Protein AF-A0A6G0XH33-F1 (afdb_monomer)

Nearest PDB structures (foldseek):
  1s31-assembly1_A  TM=8.462E-01  e=1.751E-07  Homo sapiens
  3c5n-assembly1_A  TM=7.779E-01  e=2.937E-07  Homo sapiens
  2fim-assembly1_B  TM=7.773E-01  e=3.295E-07  Homo sapiens
  1i7e-assembly1_A  TM=7.847E-01  e=8.732E-06  Mus musculus
  2fim-assembly1_A  TM=7.058E-01  e=1.644E-05  Homo sapiens

Solvent-accessible surface area (backbone atoms only — not comparable to full-atom values): 8431 Å² total; per-residue (Å²): 93,77,50,71,45,58,50,98,85,71,47,68,57,31,40,39,39,42,51,91,56,60,92,93,52,73,84,46,41,39,38,40,33,56,54,83,73,67,99,78,73,77,97,77,78,76,98,65,89,54,95,70,39,45,60,31,37,49,63,79,59,45,80,36,79,93,74,74,40,73,43,76,90,55,86,77,54,44,70,46,93,57,95,53,49,49,40,32,21,35,86,87,76,44,74,28,31,39,36,24,36,34,86,52,87,100,41,65,37,75,49,73,33,79,91,58,49,73,67,53,52,49,53,53,52,51,52,38,56,52,66,57,68,73,57,83,132

Organism: NCBI:txid100861

Structure (mmCIF, N/CA/C/O backbone):
data_AF-A0A6G0XH33-F1
#
_entry.id   AF-A0A6G0XH33-F1
#
loop_
_atom_site.group_PDB
_atom_site.id
_atom_site.type_symbol
_atom_site.label_atom_id
_atom_site.label_alt_id
_atom_site.label_comp_id
_atom_site.label_asym_id
_atom_site.label_entity_id
_atom_site.label_seq_id
_atom_site.pdbx_PDB_ins_code
_atom_site.Cartn_x
_atom_site.Cartn_y
_atom_site.Cartn_z
_atom_site.occupancy
_atom_site.B_iso_or_equiv
_atom_site.auth_seq_id
_atom_site.auth_comp_id
_atom_site.auth_asym_id
_atom_site.auth_atom_id
_atom_site.pdbx_PDB_model_num
ATOM 1 N N . MET A 1 1 ? 6.976 -7.461 11.277 1.00 88.50 1 MET A N 1
ATOM 2 C CA . MET A 1 1 ? 7.142 -6.051 11.704 1.00 88.50 1 MET A CA 1
ATOM 3 C C . MET A 1 1 ? 5.766 -5.418 11.680 1.00 88.50 1 MET A C 1
ATOM 5 O O . MET A 1 1 ? 5.017 -5.737 10.766 1.00 88.50 1 MET A O 1
ATOM 9 N N . GLU A 1 2 ? 5.418 -4.598 12.664 1.00 93.94 2 GLU A N 1
ATOM 10 C CA . GLU A 1 2 ? 4.087 -3.993 12.786 1.00 93.94 2 GLU A CA 1
ATOM 11 C C . GLU A 1 2 ? 4.220 -2.483 13.005 1.00 93.94 2 GLU A C 1
ATOM 13 O O . GLU A 1 2 ? 5.159 -2.042 13.668 1.00 93.94 2 GLU A O 1
ATOM 18 N N . PHE A 1 3 ? 3.299 -1.715 12.427 1.00 96.19 3 PHE A N 1
ATOM 19 C CA . PHE A 1 3 ? 3.156 -0.275 12.621 1.00 96.19 3 PHE A CA 1
ATOM 20 C C . PHE A 1 3 ? 1.693 0.044 12.911 1.00 96.19 3 PHE A C 1
ATOM 22 O O . PHE A 1 3 ? 0.804 -0.523 12.278 1.00 96.19 3 PHE A O 1
ATOM 29 N N . THR A 1 4 ? 1.448 1.005 13.797 1.00 96.94 4 THR A N 1
ATOM 30 C CA . THR A 1 4 ? 0.094 1.460 14.131 1.00 96.94 4 THR A CA 1
ATOM 31 C C . THR A 1 4 ? 0.027 2.972 13.982 1.00 96.94 4 THR A C 1
ATOM 33 O O . THR A 1 4 ? 0.787 3.694 14.625 1.00 96.94 4 THR A O 1
ATOM 36 N N . LEU A 1 5 ? -0.879 3.452 13.131 1.00 96.38 5 LEU A N 1
ATOM 37 C CA . LEU A 1 5 ? -1.267 4.857 13.090 1.00 96.38 5 LEU A CA 1
ATOM 38 C C . LEU A 1 5 ? -2.286 5.092 14.205 1.00 96.38 5 LEU A C 1
ATOM 40 O O . LEU A 1 5 ? -3.310 4.412 14.235 1.00 96.38 5 LEU A O 1
ATOM 44 N N . MET A 1 6 ? -2.021 6.054 15.084 1.00 94.94 6 MET A N 1
ATOM 45 C CA . MET A 1 6 ? -2.906 6.423 16.189 1.00 94.94 6 MET A CA 1
ATOM 46 C C . MET A 1 6 ? -3.433 7.850 16.015 1.00 94.94 6 MET A C 1
ATOM 48 O O . MET A 1 6 ? -2.770 8.680 15.389 1.00 94.94 6 MET A O 1
ATOM 52 N N . ASP A 1 7 ? -4.611 8.127 16.565 1.00 91.62 7 ASP A N 1
ATOM 53 C CA . ASP A 1 7 ? -5.113 9.490 16.748 1.00 91.62 7 ASP A CA 1
ATOM 54 C C . ASP A 1 7 ? -4.500 10.170 17.992 1.00 91.62 7 ASP A C 1
ATOM 56 O O . ASP A 1 7 ? -3.632 9.623 18.678 1.00 91.62 7 ASP A O 1
ATOM 60 N N . ASP A 1 8 ? -4.950 11.389 18.290 1.00 91.31 8 ASP A N 1
ATOM 61 C CA . ASP A 1 8 ? -4.530 12.175 19.455 1.00 91.31 8 ASP A CA 1
ATOM 62 C C . ASP A 1 8 ? -4.953 11.563 20.801 1.00 91.31 8 ASP A C 1
ATOM 64 O O . ASP A 1 8 ? -4.376 11.886 21.840 1.00 91.31 8 ASP A O 1
ATOM 68 N N . LYS A 1 9 ? -5.928 10.650 20.785 1.00 89.75 9 LYS A N 1
ATOM 69 C CA . LYS A 1 9 ? -6.428 9.904 21.945 1.00 89.75 9 LYS A CA 1
ATOM 70 C C . LYS A 1 9 ? -5.797 8.515 22.070 1.00 89.75 9 LYS A C 1
ATOM 72 O O . LYS A 1 9 ? -6.242 7.733 22.906 1.00 89.75 9 LYS A O 1
ATOM 77 N N . ALA A 1 10 ? -4.765 8.220 21.277 1.00 88.19 10 ALA A N 1
ATOM 78 C CA . ALA A 1 10 ? -4.106 6.917 21.196 1.00 88.19 10 ALA A CA 1
ATOM 79 C C . ALA A 1 10 ? -5.010 5.767 20.697 1.00 88.19 10 ALA A C 1
ATOM 81 O O . ALA A 1 10 ? -4.720 4.595 20.942 1.00 88.19 10 ALA A O 1
ATOM 82 N N . SER A 1 11 ? -6.074 6.083 19.958 1.00 89.69 11 SER A N 1
ATOM 83 C CA . SER A 1 11 ? -6.933 5.097 19.295 1.00 89.69 11 SER A CA 1
ATOM 84 C C . SER A 1 11 ? -6.352 4.724 17.927 1.00 89.69 11 SER A C 1
ATOM 86 O O . SER A 1 11 ? -5.900 5.609 17.194 1.00 89.69 11 SER A O 1
ATOM 88 N N . PRO A 1 12 ? -6.345 3.438 17.536 1.00 93.75 12 PRO A N 1
ATOM 89 C CA . PRO A 1 12 ? -5.777 3.017 16.261 1.00 93.75 12 PRO A CA 1
ATOM 90 C C . PRO A 1 12 ? -6.661 3.449 15.081 1.00 93.75 12 PRO A C 1
ATOM 92 O O . PRO A 1 12 ? -7.841 3.123 15.015 1.00 93.75 12 PRO A O 1
ATOM 95 N N . LEU A 1 13 ? -6.064 4.135 14.107 1.00 95.00 13 LEU A N 1
ATOM 96 C CA . LEU A 1 13 ? -6.689 4.503 12.831 1.00 95.00 13 LEU A CA 1
ATOM 97 C C . LEU A 1 13 ? -6.320 3.539 11.697 1.00 95.00 13 LEU A C 1
ATOM 99 O O . LEU A 1 13 ? -7.061 3.417 10.723 1.00 95.00 13 LEU A O 1
ATOM 103 N N . ALA A 1 14 ? -5.159 2.891 11.786 1.00 96.62 14 ALA A N 1
ATOM 104 C CA . ALA A 1 14 ? -4.734 1.828 10.881 1.00 96.62 14 ALA A CA 1
ATOM 105 C C . ALA A 1 14 ? -3.650 0.978 11.548 1.00 96.62 14 ALA A C 1
ATOM 107 O O . ALA A 1 14 ? -2.753 1.512 12.203 1.00 96.62 14 ALA A O 1
ATOM 108 N N . ILE A 1 15 ? -3.699 -0.333 11.335 1.00 97.12 15 ILE A N 1
ATOM 109 C CA . ILE A 1 15 ? -2.689 -1.287 11.799 1.00 97.12 15 ILE A CA 1
ATOM 110 C C . ILE A 1 15 ? -2.086 -1.953 10.564 1.00 97.12 15 ILE A C 1
ATOM 112 O O . ILE A 1 15 ? -2.810 -2.563 9.782 1.00 97.12 15 ILE A O 1
ATOM 116 N N . ILE A 1 16 ? -0.772 -1.832 10.381 1.00 96.94 16 ILE A N 1
ATOM 117 C CA . ILE A 1 16 ? -0.028 -2.349 9.232 1.00 96.94 16 ILE A CA 1
ATOM 118 C C . ILE A 1 16 ? 0.896 -3.469 9.698 1.00 96.94 16 ILE A C 1
ATOM 120 O O . ILE A 1 16 ? 1.816 -3.242 10.486 1.00 96.94 16 ILE A O 1
ATOM 124 N N . ARG A 1 17 ? 0.700 -4.676 9.167 1.00 95.50 17 ARG A N 1
ATOM 125 C CA . ARG A 1 17 ? 1.500 -5.860 9.491 1.00 95.50 17 ARG A CA 1
ATOM 126 C C . ARG A 1 17 ? 2.272 -6.338 8.278 1.00 95.50 17 ARG A C 1
ATOM 128 O O . ARG A 1 17 ? 1.704 -6.671 7.246 1.00 95.50 17 ARG A O 1
ATOM 135 N N . TYR A 1 18 ? 3.585 -6.433 8.437 1.00 92.31 18 TYR A N 1
ATOM 136 C CA . TYR A 1 18 ? 4.483 -7.068 7.483 1.00 92.31 18 TYR A CA 1
ATOM 137 C C . TYR A 1 18 ? 4.835 -8.463 7.976 1.00 92.31 18 TYR A C 1
ATOM 139 O O . TYR A 1 18 ? 5.605 -8.619 8.938 1.00 92.31 18 TYR A O 1
ATOM 147 N N . LEU A 1 19 ? 4.274 -9.461 7.301 1.00 89.06 19 LEU A N 1
ATOM 148 C CA . LEU A 1 19 ? 4.428 -10.861 7.656 1.00 89.06 19 LEU A CA 1
ATOM 149 C C . LEU A 1 19 ? 5.705 -11.447 7.030 1.00 89.06 19 LEU A C 1
ATOM 151 O O . LEU A 1 19 ? 6.056 -11.114 5.891 1.00 89.06 19 LEU A O 1
ATOM 155 N N . PRO A 1 20 ? 6.435 -12.305 7.765 1.00 83.38 20 PRO A N 1
ATOM 156 C CA . PRO A 1 20 ? 7.608 -12.977 7.228 1.00 83.38 20 PRO A CA 1
ATOM 157 C C . PRO A 1 20 ? 7.195 -13.939 6.113 1.00 83.38 20 PRO A C 1
ATOM 159 O O . PRO A 1 20 ? 6.286 -14.752 6.273 1.00 83.38 20 PRO A O 1
ATOM 162 N N . THR A 1 21 ? 7.896 -13.880 4.984 1.00 78.31 21 THR A N 1
ATOM 163 C CA . THR A 1 21 ? 7.706 -14.808 3.866 1.00 78.31 21 THR A CA 1
ATOM 164 C C . THR A 1 21 ? 8.977 -15.616 3.626 1.00 78.31 21 THR A C 1
ATOM 166 O O . THR A 1 21 ? 10.079 -15.209 4.003 1.00 78.31 21 THR A O 1
ATOM 169 N N . LYS A 1 22 ? 8.832 -16.812 3.037 1.00 75.88 22 LYS A N 1
ATOM 170 C CA . LYS A 1 22 ? 9.987 -17.645 2.668 1.00 75.88 22 LYS A CA 1
ATOM 171 C C . LYS A 1 22 ? 10.887 -16.879 1.694 1.00 75.88 22 LYS A C 1
ATOM 173 O O . LYS A 1 22 ? 10.393 -16.133 0.851 1.00 75.88 22 LYS A O 1
ATOM 178 N N . VAL A 1 23 ? 12.197 -17.121 1.766 1.00 63.97 23 VAL A N 1
ATOM 179 C CA . VAL A 1 23 ? 13.174 -16.601 0.795 1.00 63.97 23 VAL A CA 1
ATOM 180 C C . VAL A 1 23 ? 12.672 -16.906 -0.625 1.00 63.97 23 VAL A C 1
ATOM 182 O O . VAL A 1 23 ? 12.252 -18.034 -0.879 1.00 63.97 23 VAL A O 1
ATOM 185 N N . SER A 1 24 ? 12.681 -15.904 -1.516 1.00 66.56 24 SER A N 1
ATOM 186 C CA . SER A 1 24 ? 12.106 -15.878 -2.886 1.00 66.56 24 SER A CA 1
ATOM 187 C C . SER A 1 24 ? 10.604 -15.591 -3.042 1.00 66.56 24 SER A C 1
ATOM 189 O O . SER A 1 24 ? 10.157 -15.373 -4.169 1.00 66.56 24 SER A O 1
ATOM 191 N N . LYS A 1 25 ? 9.812 -15.550 -1.963 1.00 69.88 25 LYS A N 1
ATOM 192 C CA . LYS A 1 25 ? 8.386 -15.193 -2.054 1.00 69.88 25 LYS A CA 1
ATOM 193 C C . LYS A 1 25 ? 8.190 -13.676 -1.913 1.00 69.88 25 LYS A C 1
ATOM 195 O O . LYS A 1 25 ? 8.879 -13.055 -1.099 1.00 69.88 25 LYS A O 1
ATOM 200 N N . PRO A 1 26 ? 7.236 -13.078 -2.651 1.00 72.75 26 PRO A N 1
ATOM 201 C CA . PRO A 1 26 ? 6.813 -11.698 -2.428 1.00 72.75 26 PRO A CA 1
ATOM 202 C C . PRO A 1 26 ? 6.472 -11.427 -0.960 1.00 72.75 26 PRO A C 1
ATOM 204 O O . PRO A 1 26 ? 6.074 -12.336 -0.230 1.00 72.75 26 PRO A O 1
ATOM 207 N N . ARG A 1 27 ? 6.660 -10.182 -0.517 1.00 79.88 27 ARG A N 1
ATOM 208 C CA . ARG A 1 27 ? 6.294 -9.737 0.834 1.00 79.88 27 ARG A CA 1
ATOM 209 C C . ARG A 1 27 ? 4.772 -9.807 0.992 1.00 79.88 27 ARG A C 1
ATOM 211 O O . ARG A 1 27 ? 4.056 -9.437 0.064 1.00 79.88 27 ARG A O 1
ATOM 218 N N . LEU A 1 28 ? 4.314 -10.247 2.162 1.00 88.62 28 LEU A N 1
ATOM 219 C CA . LEU A 1 28 ? 2.913 -10.156 2.561 1.00 88.62 28 LEU A CA 1
ATOM 220 C C . LEU A 1 28 ? 2.747 -8.995 3.548 1.00 88.62 28 LEU A C 1
ATOM 222 O O . LEU A 1 28 ? 3.514 -8.852 4.506 1.00 88.62 28 LEU A O 1
ATOM 226 N N . MET A 1 29 ? 1.775 -8.151 3.256 1.00 93.31 29 MET A N 1
ATOM 227 C CA . MET A 1 29 ? 1.419 -6.930 3.948 1.00 93.31 29 MET A CA 1
ATOM 228 C C . MET A 1 29 ? -0.094 -6.924 4.130 1.00 93.31 29 MET A C 1
ATOM 230 O O . MET A 1 29 ? -0.848 -7.055 3.166 1.00 93.31 29 MET A O 1
ATOM 234 N N . GLU A 1 30 ? -0.512 -6.746 5.372 1.00 95.56 30 GLU A N 1
ATOM 235 C CA . GLU A 1 30 ? -1.911 -6.676 5.770 1.00 95.56 30 GLU A CA 1
ATOM 236 C C . GLU A 1 30 ? -2.156 -5.329 6.440 1.00 95.56 30 GLU A C 1
ATOM 238 O O . GLU A 1 30 ? -1.345 -4.867 7.247 1.00 95.56 30 GLU A O 1
ATOM 243 N N . VAL A 1 31 ? -3.274 -4.694 6.106 1.00 96.69 31 VAL A N 1
ATOM 244 C CA . VAL A 1 31 ? -3.720 -3.449 6.722 1.00 96.69 31 VAL A CA 1
ATOM 245 C C 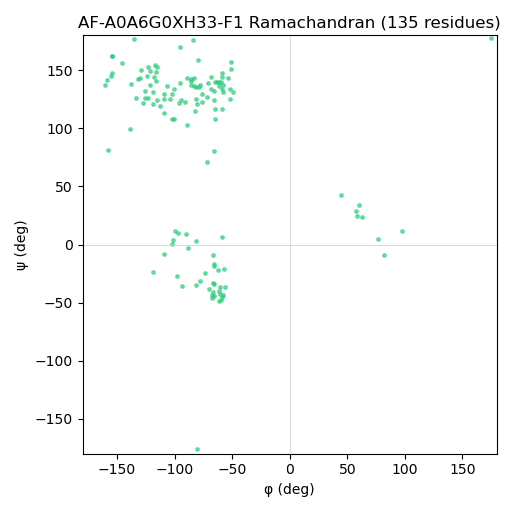. VAL A 1 31 ? -5.109 -3.673 7.293 1.00 96.69 31 VAL A C 1
ATOM 247 O O . VAL A 1 31 ? -6.013 -4.111 6.591 1.00 96.69 31 VAL A O 1
ATOM 250 N N . THR A 1 32 ? -5.278 -3.369 8.574 1.00 96.44 32 THR A N 1
ATOM 251 C CA . THR A 1 32 ? -6.588 -3.343 9.229 1.00 96.44 32 THR A CA 1
ATOM 252 C C . THR A 1 32 ? -6.954 -1.897 9.520 1.00 96.44 32 THR A C 1
ATOM 254 O O . THR A 1 32 ? -6.166 -1.181 10.141 1.00 96.44 32 THR A O 1
ATOM 257 N N . LEU A 1 33 ? -8.124 -1.467 9.055 1.00 94.75 33 LEU A N 1
ATOM 258 C CA . LEU A 1 33 ? -8.726 -0.186 9.405 1.00 94.75 33 LEU A CA 1
ATOM 259 C C . LEU A 1 33 ? -9.827 -0.470 10.430 1.00 94.75 33 LEU A C 1
ATOM 261 O O . LEU A 1 33 ? -10.851 -1.046 10.047 1.00 94.75 33 LEU A O 1
ATOM 265 N N . PRO A 1 34 ? -9.619 -0.109 11.707 1.00 91.69 34 PRO A N 1
ATOM 266 C CA . PRO A 1 34 ? -10.643 -0.274 12.721 1.00 91.69 34 PRO A CA 1
ATOM 267 C C . PRO A 1 34 ? -11.892 0.517 12.350 1.00 91.69 34 PRO A C 1
ATOM 269 O O . PRO A 1 34 ? -11.796 1.649 11.858 1.00 91.69 34 PRO A O 1
ATOM 272 N N . ALA A 1 35 ? -13.064 -0.061 12.589 1.00 82.12 35 ALA A N 1
ATOM 273 C CA . ALA A 1 35 ? -14.300 0.694 12.453 1.00 82.12 35 ALA A CA 1
ATOM 274 C C . ALA A 1 35 ? -14.275 1.918 13.380 1.00 82.12 35 ALA A C 1
ATOM 276 O O . ALA A 1 35 ? -13.870 1.830 14.541 1.00 82.12 35 ALA A O 1
ATOM 277 N N . GLN A 1 36 ? -14.722 3.073 12.880 1.00 66.69 36 GLN A N 1
ATOM 278 C CA . GLN A 1 36 ? -14.904 4.236 13.742 1.00 66.69 36 GLN A CA 1
ATOM 279 C C . GLN A 1 36 ? -16.009 3.908 14.747 1.00 66.69 36 GLN A C 1
ATOM 281 O O . GLN A 1 36 ? -17.179 3.812 14.376 1.00 66.69 36 GLN A O 1
ATOM 286 N N . GLN A 1 37 ? -15.631 3.709 16.008 1.00 56.47 37 GLN A N 1
ATOM 287 C CA . GLN A 1 37 ? -16.586 3.488 17.085 1.00 56.47 37 GLN A CA 1
ATOM 288 C C . GLN A 1 37 ? -17.536 4.692 17.163 1.00 56.47 37 GLN A C 1
ATOM 290 O O . GLN A 1 37 ? -17.109 5.851 17.142 1.00 56.47 37 GLN A O 1
ATOM 295 N N . SER A 1 38 ? -18.841 4.415 17.219 1.00 52.34 38 SER A N 1
ATOM 296 C CA . SER A 1 38 ? -19.854 5.418 17.554 1.00 52.34 38 SER A CA 1
ATOM 297 C C . SER A 1 38 ? -19.469 6.087 18.877 1.00 52.34 38 SER A C 1
ATOM 299 O O . SER A 1 38 ? -18.978 5.424 19.786 1.00 52.34 38 SER A O 1
ATOM 301 N N . LEU A 1 39 ? -19.723 7.393 19.015 1.00 53.62 39 LEU A N 1
ATOM 302 C CA . LEU A 1 39 ? -19.396 8.221 20.193 1.00 53.62 39 LEU A CA 1
ATOM 303 C C . LEU A 1 39 ? -20.026 7.747 21.530 1.00 53.62 39 LEU A C 1
ATOM 305 O O . LEU A 1 39 ? -19.942 8.461 22.527 1.00 53.62 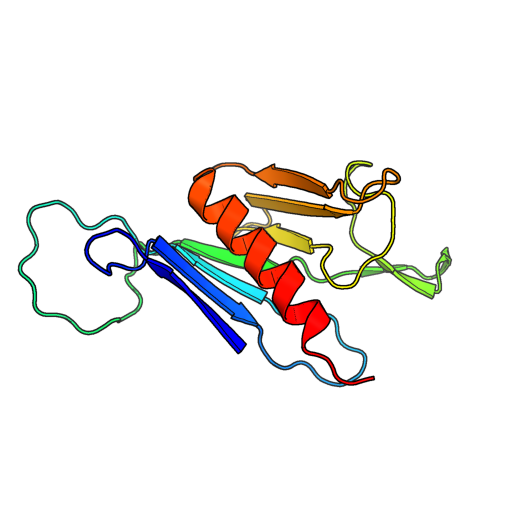39 LEU A O 1
ATOM 309 N N . THR A 1 40 ? -20.694 6.595 21.560 1.00 48.19 40 THR A N 1
ATOM 310 C CA . THR A 1 40 ? -21.543 6.116 22.656 1.00 48.19 40 THR A CA 1
ATOM 311 C C . THR A 1 40 ? -20.987 4.935 23.446 1.00 48.19 40 THR A C 1
ATOM 313 O O . THR A 1 40 ? -21.569 4.611 24.479 1.00 48.19 40 THR A O 1
ATOM 316 N N . ASP A 1 41 ? -19.891 4.304 23.022 1.00 47.06 41 ASP A N 1
ATOM 317 C CA . ASP A 1 41 ? -19.485 3.033 23.627 1.00 47.06 41 ASP A CA 1
ATOM 318 C C . ASP A 1 41 ? -18.426 3.232 24.726 1.00 47.06 41 ASP A C 1
ATOM 320 O O . ASP A 1 41 ? -17.372 3.838 24.537 1.00 47.06 41 ASP A O 1
ATOM 324 N N . HIS A 1 42 ? -18.777 2.775 25.931 1.00 57.28 42 HIS A N 1
ATOM 325 C CA . HIS A 1 42 ? -17.982 2.867 27.153 1.00 57.28 42 HIS A CA 1
ATOM 326 C C . HIS A 1 42 ? -16.644 2.111 27.032 1.00 57.28 42 HIS A C 1
ATOM 328 O O . HIS A 1 42 ? -16.592 1.007 26.496 1.00 57.28 42 HIS A O 1
ATOM 334 N N . TYR A 1 43 ? -15.576 2.707 27.581 1.00 48.44 43 TYR A N 1
ATOM 335 C CA . TYR A 1 43 ? -14.193 2.215 27.548 1.00 48.44 43 TYR A CA 1
ATOM 336 C C . TYR A 1 43 ? -14.015 0.900 28.343 1.00 48.44 43 TYR A C 1
ATOM 338 O O . TYR A 1 43 ? -13.576 0.889 29.481 1.00 48.44 43 TYR A O 1
ATOM 346 N N . ASP A 1 44 ? -14.367 -0.251 27.793 1.00 55.78 44 ASP A N 1
ATOM 347 C CA . ASP A 1 44 ? -13.851 -1.507 28.348 1.00 55.78 44 ASP A CA 1
ATOM 348 C C . ASP A 1 44 ? -13.911 -2.603 27.301 1.00 55.78 44 ASP A C 1
ATOM 350 O O . ASP A 1 44 ? -14.868 -3.368 27.257 1.00 55.78 44 ASP A O 1
ATOM 354 N N . SER A 1 45 ? -12.928 -2.655 26.401 1.00 48.28 45 SER A N 1
ATOM 355 C CA . SER A 1 45 ? -12.659 -3.860 25.616 1.00 48.28 45 SER A CA 1
ATOM 356 C C . SER A 1 45 ? -11.248 -3.849 25.043 1.00 48.28 45 SER A C 1
ATOM 358 O O . SER A 1 45 ? -10.745 -2.844 24.542 1.00 48.28 45 SER A O 1
ATOM 360 N N . THR A 1 46 ? -10.623 -5.015 25.141 1.00 50.22 46 THR A N 1
ATOM 361 C CA . THR A 1 46 ? -9.393 -5.435 24.473 1.00 50.22 46 THR A CA 1
ATOM 362 C C . THR A 1 46 ? -9.440 -5.189 22.959 1.00 50.22 46 THR A C 1
ATOM 364 O O . THR A 1 46 ? -10.531 -5.148 22.394 1.00 50.22 46 THR A O 1
ATOM 367 N N . PRO A 1 47 ? -8.284 -5.077 22.274 1.00 50.16 47 PRO A N 1
ATOM 368 C CA . PRO A 1 47 ? -8.224 -4.938 20.820 1.00 50.16 47 PRO A CA 1
ATOM 369 C C . PRO A 1 47 ? -8.586 -6.272 20.143 1.00 50.16 47 PRO A C 1
ATOM 371 O O . PRO A 1 47 ? -7.720 -6.983 19.632 1.00 50.16 47 PRO A O 1
ATOM 374 N N . GLU A 1 48 ? -9.858 -6.655 20.200 1.00 55.75 48 GLU A N 1
ATOM 375 C CA . GLU A 1 48 ? -10.416 -7.750 19.413 1.00 55.75 48 GLU A CA 1
ATOM 376 C C . GLU A 1 48 ? -10.840 -7.224 18.039 1.00 55.75 48 GLU A C 1
ATOM 378 O O . GLU A 1 48 ? -11.315 -6.099 17.908 1.00 55.75 48 GLU A O 1
ATOM 383 N N . VAL A 1 49 ? -10.622 -8.039 17.005 1.00 55.97 49 VAL A N 1
ATOM 384 C CA . VAL A 1 49 ? -11.034 -7.750 15.626 1.00 55.97 49 VAL A CA 1
ATOM 385 C C . VAL A 1 49 ? -12.548 -7.554 15.611 1.00 55.97 49 VAL A C 1
ATOM 387 O O . VAL A 1 49 ? -13.287 -8.489 15.925 1.00 55.97 49 VAL A O 1
ATOM 390 N N . HIS A 1 50 ? -13.013 -6.356 15.265 1.00 65.81 50 HIS A N 1
ATOM 391 C CA . HIS A 1 50 ? -14.443 -6.089 15.181 1.00 65.81 50 HIS A CA 1
ATOM 392 C C . HIS A 1 50 ? -14.973 -6.560 13.824 1.00 65.81 50 HIS A C 1
ATOM 394 O O . HIS A 1 50 ? -14.321 -6.398 12.797 1.00 65.81 50 HIS A O 1
ATOM 400 N N . GLU A 1 51 ? -16.191 -7.105 13.792 1.00 69.69 51 GLU A N 1
ATOM 401 C CA . GLU A 1 51 ? -16.849 -7.564 12.553 1.00 69.69 51 GLU A CA 1
ATOM 402 C C . GLU A 1 51 ? -16.988 -6.442 11.500 1.00 69.69 51 GLU A C 1
ATOM 404 O O . GLU A 1 51 ? -17.113 -6.698 10.305 1.00 69.69 51 GLU A O 1
ATOM 409 N N . SER A 1 52 ? -16.926 -5.186 11.945 1.00 83.12 52 SER A N 1
ATOM 410 C CA . SER A 1 52 ? -16.973 -3.976 11.127 1.00 83.12 52 SER A CA 1
ATOM 411 C C . SER A 1 52 ? -15.612 -3.488 10.610 1.00 83.12 52 SER A C 1
ATOM 413 O O . SER A 1 52 ? -15.573 -2.483 9.897 1.00 83.12 52 SER A O 1
ATOM 415 N N . ASP A 1 53 ? -14.505 -4.134 10.979 1.00 90.19 53 ASP A N 1
ATOM 416 C CA . ASP A 1 53 ? -13.173 -3.726 10.537 1.00 90.19 53 ASP A CA 1
ATOM 417 C C . ASP A 1 53 ? -12.985 -3.977 9.038 1.00 90.19 53 ASP A C 1
ATOM 419 O O . ASP A 1 53 ? -13.451 -4.967 8.469 1.00 90.19 53 ASP A O 1
ATOM 423 N N . VAL A 1 54 ? -12.247 -3.081 8.380 1.00 93.06 54 VAL A N 1
ATOM 424 C CA . VAL A 1 54 ? -11.847 -3.295 6.988 1.00 93.06 54 VAL A CA 1
ATOM 425 C C . VAL A 1 54 ? -10.468 -3.928 6.950 1.00 93.06 54 VAL A C 1
ATOM 427 O O . VAL A 1 54 ? -9.492 -3.357 7.438 1.00 93.06 54 VAL A O 1
ATOM 430 N N . HIS A 1 55 ? -10.375 -5.069 6.275 1.00 94.88 55 HIS A N 1
ATOM 431 C CA . HIS A 1 55 ? -9.113 -5.742 6.001 1.00 94.88 55 HIS A CA 1
ATOM 432 C C . HIS A 1 55 ? -8.696 -5.537 4.545 1.00 94.88 55 HIS A C 1
ATOM 434 O O . HIS A 1 55 ? -9.448 -5.843 3.616 1.00 94.88 55 HIS A O 1
ATOM 440 N N . LEU A 1 56 ? -7.479 -5.033 4.359 1.00 96.44 56 LEU A N 1
ATOM 441 C CA . LEU A 1 56 ? -6.821 -4.890 3.068 1.00 96.44 56 LEU A CA 1
ATOM 442 C C . LEU A 1 56 ? -5.556 -5.745 3.058 1.00 96.44 56 LEU A C 1
ATOM 444 O O . LEU A 1 56 ? -4.841 -5.834 4.058 1.00 96.44 56 LEU A O 1
ATOM 448 N N . VAL A 1 57 ? -5.248 -6.336 1.913 1.00 95.69 57 VAL A N 1
ATOM 449 C CA . VAL A 1 57 ? -4.030 -7.127 1.713 1.00 95.69 57 VAL A CA 1
ATOM 450 C C . VAL A 1 57 ? -3.319 -6.659 0.461 1.00 95.69 57 VAL A C 1
ATOM 452 O O . VAL A 1 57 ? -3.951 -6.160 -0.472 1.00 95.69 57 VAL A O 1
ATOM 455 N N . ASN A 1 58 ? -1.993 -6.779 0.425 1.00 94.75 58 ASN A N 1
ATOM 456 C CA . ASN A 1 58 ? -1.290 -6.455 -0.805 1.00 94.75 58 ASN A CA 1
ATOM 457 C C . ASN A 1 58 ? -1.564 -7.508 -1.880 1.00 94.75 58 ASN A C 1
ATOM 459 O O . ASN A 1 58 ? -1.519 -8.712 -1.620 1.00 94.75 58 ASN A O 1
ATOM 463 N N . GLN A 1 59 ? -1.753 -7.039 -3.107 1.00 93.94 59 GLN A N 1
ATOM 464 C CA . GLN A 1 59 ? -1.851 -7.898 -4.271 1.00 93.94 59 GLN A CA 1
ATOM 465 C C . GLN A 1 59 ? -0.563 -8.721 -4.408 1.00 93.94 59 GLN A C 1
ATOM 467 O O . GLN A 1 59 ? 0.557 -8.202 -4.293 1.00 93.94 59 GLN A O 1
ATOM 472 N N . ILE A 1 60 ? -0.721 -10.024 -4.648 1.00 90.00 60 ILE A N 1
ATOM 473 C CA . ILE A 1 60 ? 0.402 -10.933 -4.868 1.00 90.00 60 ILE A CA 1
ATOM 474 C C . ILE A 1 60 ? 0.933 -10.703 -6.291 1.00 90.00 60 ILE A C 1
ATOM 476 O O . ILE A 1 60 ? 0.177 -10.864 -7.250 1.00 90.00 60 ILE A O 1
ATOM 480 N N . PRO A 1 61 ? 2.223 -10.366 -6.460 1.00 89.62 61 PRO A N 1
ATOM 481 C CA . PRO A 1 61 ? 2.829 -10.210 -7.775 1.00 89.62 61 PRO A CA 1
ATOM 482 C C . PRO A 1 61 ? 2.743 -11.484 -8.614 1.00 89.62 61 PRO A C 1
ATOM 484 O O . PRO A 1 61 ? 2.940 -12.592 -8.106 1.00 89.62 61 PRO A O 1
ATOM 487 N N . VAL A 1 62 ? 2.548 -11.320 -9.918 1.00 89.19 62 VAL A N 1
ATOM 488 C CA . VAL A 1 62 ? 2.520 -12.425 -10.880 1.00 89.19 62 VAL A CA 1
ATOM 489 C C . VAL A 1 62 ? 3.902 -12.588 -11.502 1.00 89.19 62 VAL A C 1
ATOM 491 O O . VAL A 1 62 ? 4.580 -11.608 -11.805 1.00 89.19 62 VAL A O 1
ATOM 494 N N . TRP A 1 63 ? 4.342 -13.833 -11.679 1.00 88.75 63 TRP A N 1
ATOM 495 C CA . TRP A 1 63 ? 5.580 -14.118 -12.397 1.00 88.75 63 TRP A CA 1
ATOM 496 C C . TRP A 1 63 ? 5.442 -13.732 -13.872 1.00 88.75 63 TRP A C 1
ATOM 498 O O . TRP A 1 63 ? 4.546 -14.216 -14.562 1.00 88.75 63 TRP A O 1
ATOM 508 N N . ASN A 1 64 ? 6.338 -12.876 -14.353 1.00 87.19 64 ASN A N 1
ATOM 509 C CA . ASN A 1 64 ? 6.422 -12.485 -15.750 1.00 87.19 64 ASN A CA 1
ATOM 510 C C . ASN A 1 64 ? 7.680 -13.096 -16.380 1.00 87.19 64 ASN A C 1
ATOM 512 O O . ASN A 1 64 ? 8.801 -12.717 -16.038 1.00 87.19 64 ASN A O 1
ATOM 516 N N . GLU A 1 65 ? 7.496 -14.020 -17.327 1.00 91.38 65 GLU A N 1
ATOM 517 C CA . GLU A 1 65 ? 8.600 -14.716 -18.004 1.00 91.38 65 GLU A CA 1
ATOM 518 C C . GLU A 1 65 ? 9.453 -13.787 -18.873 1.00 91.38 65 GLU A C 1
ATOM 520 O O . GLU A 1 65 ? 10.667 -13.957 -18.941 1.00 91.38 65 GLU A O 1
ATOM 525 N N . SER A 1 66 ? 8.848 -12.770 -19.496 1.00 89.69 66 SER A N 1
ATOM 526 C CA . SER A 1 66 ? 9.569 -11.835 -20.373 1.00 89.69 66 SER A CA 1
ATOM 527 C C . SER A 1 66 ? 10.566 -10.973 -19.599 1.00 89.69 66 SER A C 1
ATOM 529 O O . SER A 1 66 ? 11.632 -10.645 -20.115 1.00 89.69 66 SER A O 1
ATOM 531 N N . PHE A 1 67 ? 10.237 -10.631 -18.350 1.00 85.00 67 PHE A N 1
ATOM 532 C CA . PHE A 1 67 ? 11.107 -9.862 -17.457 1.00 85.00 67 PHE A CA 1
ATOM 533 C C . PHE A 1 67 ? 11.824 -10.723 -16.410 1.00 85.00 67 PHE A C 1
ATOM 535 O O . PHE A 1 67 ? 12.547 -10.170 -15.581 1.00 85.00 67 PHE A O 1
ATOM 542 N N . ASN A 1 68 ? 11.604 -12.044 -16.413 1.00 86.56 68 ASN A N 1
ATOM 543 C CA . ASN A 1 68 ? 12.121 -12.999 -15.429 1.00 86.56 68 ASN A CA 1
ATOM 544 C C . ASN A 1 68 ? 11.980 -12.496 -13.975 1.00 86.56 68 ASN A C 1
ATOM 546 O O . ASN A 1 68 ? 12.922 -12.545 -13.180 1.00 86.56 68 ASN A O 1
ATOM 550 N N . SER A 1 69 ? 10.825 -11.910 -13.650 1.00 84.00 69 SER A N 1
ATOM 551 C CA . SER A 1 69 ? 10.591 -11.245 -12.367 1.00 84.00 69 SER A CA 1
ATOM 552 C C . SER A 1 69 ? 9.114 -11.224 -11.978 1.00 84.00 69 SER A C 1
ATOM 554 O O . SER A 1 69 ? 8.221 -11.442 -12.793 1.00 84.00 69 SER A O 1
ATOM 556 N N . TYR A 1 70 ? 8.859 -10.988 -10.692 1.00 86.06 70 TYR A N 1
ATOM 557 C CA . TYR A 1 70 ? 7.521 -10.807 -10.138 1.00 86.06 70 TYR A CA 1
ATOM 558 C C . TYR A 1 70 ? 7.036 -9.373 -10.385 1.00 86.06 70 TYR A C 1
ATOM 560 O O . TYR A 1 70 ? 7.666 -8.424 -9.917 1.00 86.06 70 TYR A O 1
ATOM 568 N N . CYS A 1 71 ? 5.915 -9.216 -11.090 1.00 87.56 71 CYS A N 1
ATOM 569 C CA . CYS A 1 71 ? 5.381 -7.924 -11.516 1.00 87.56 71 CYS A CA 1
ATOM 570 C C . CYS A 1 71 ? 3.951 -7.686 -11.012 1.00 87.56 71 CYS A C 1
ATOM 572 O O . CYS A 1 71 ? 3.171 -8.619 -10.817 1.00 87.56 71 CYS A O 1
ATOM 574 N N . LEU A 1 72 ? 3.616 -6.408 -10.849 1.00 91.38 72 LEU A N 1
ATOM 575 C CA . LEU A 1 72 ? 2.260 -5.900 -10.654 1.00 91.38 72 LEU A CA 1
ATOM 576 C C . LEU A 1 72 ? 1.954 -4.912 -11.783 1.00 91.38 72 LEU A C 1
ATOM 578 O O . LEU A 1 72 ? 2.867 -4.249 -12.285 1.00 91.38 72 LEU A O 1
ATOM 582 N N . ASP A 1 73 ? 0.686 -4.817 -12.176 1.00 91.62 73 ASP A N 1
ATOM 583 C CA . ASP A 1 73 ? 0.236 -3.821 -13.146 1.00 91.62 73 ASP A CA 1
ATOM 584 C C . ASP A 1 73 ? -0.164 -2.533 -12.424 1.00 91.62 73 ASP A C 1
ATOM 586 O O . ASP A 1 73 ? -1.226 -2.432 -11.818 1.00 91.62 73 ASP A O 1
ATOM 590 N N . PHE A 1 74 ? 0.716 -1.539 -12.492 1.00 92.81 74 PHE A N 1
ATOM 591 C CA . PHE A 1 74 ? 0.502 -0.232 -11.882 1.00 92.81 74 PHE A CA 1
ATOM 592 C C . PHE A 1 74 ? -0.187 0.771 -12.821 1.00 92.81 74 PHE A C 1
ATOM 594 O O . PHE A 1 74 ? -0.188 1.967 -12.527 1.00 92.81 74 PHE A O 1
ATOM 601 N N . GLY A 1 75 ? -0.686 0.345 -13.990 1.00 91.81 75 GLY A N 1
ATOM 602 C CA . GLY A 1 75 ? -1.363 1.230 -14.946 1.00 91.81 75 GLY A CA 1
ATOM 603 C C . GLY A 1 75 ? -0.507 2.420 -15.403 1.00 91.81 75 GLY A C 1
ATOM 604 O O . GLY A 1 75 ? -1.024 3.505 -15.657 1.00 91.81 75 GLY A O 1
ATOM 605 N N . GLY A 1 76 ? 0.821 2.256 -15.426 1.00 91.88 76 GLY A N 1
ATOM 606 C CA . GLY A 1 76 ? 1.780 3.318 -15.754 1.00 91.88 76 GLY A CA 1
ATOM 607 C C . GLY A 1 76 ? 2.041 4.350 -14.645 1.00 91.88 76 GLY A C 1
ATOM 608 O O . GLY A 1 76 ? 2.773 5.307 -14.884 1.00 91.88 76 GLY A O 1
ATOM 609 N N . ARG A 1 77 ? 1.481 4.184 -13.437 1.00 92.75 77 ARG A N 1
ATOM 610 C CA . ARG A 1 77 ? 1.704 5.095 -12.292 1.00 92.75 77 ARG A CA 1
ATOM 611 C C . ARG A 1 77 ? 3.048 4.873 -11.604 1.00 92.75 77 ARG A C 1
ATOM 613 O O . ARG A 1 77 ? 3.647 5.816 -11.093 1.00 92.75 77 ARG A O 1
ATOM 620 N N . VAL A 1 78 ? 3.524 3.631 -11.612 1.00 92.56 78 VAL A N 1
ATOM 621 C CA . VAL A 1 78 ? 4.841 3.236 -11.105 1.00 92.56 78 VAL A CA 1
ATOM 622 C C . VAL A 1 78 ? 5.719 2.881 -12.289 1.00 92.56 78 VAL A C 1
ATOM 624 O O . VAL A 1 78 ? 5.329 2.096 -13.152 1.00 92.56 78 VAL A O 1
ATOM 627 N N . GLU A 1 79 ? 6.909 3.466 -12.325 1.00 90.94 79 GLU A N 1
ATOM 628 C CA . GLU A 1 79 ? 7.793 3.381 -13.488 1.00 90.94 79 GLU A CA 1
ATOM 629 C C . GLU A 1 79 ? 9.125 2.701 -13.177 1.00 90.94 79 GLU A C 1
ATOM 631 O O . GLU A 1 79 ? 9.777 2.192 -14.088 1.00 90.94 79 GLU A O 1
ATOM 636 N N . LEU A 1 80 ? 9.549 2.710 -11.909 1.00 89.88 80 LEU A N 1
ATOM 637 C CA . LEU A 1 80 ? 10.821 2.136 -11.477 1.00 89.88 80 LEU A CA 1
ATOM 638 C C . LEU A 1 80 ? 10.602 0.967 -10.510 1.00 89.88 80 LEU A C 1
ATOM 640 O O . LEU A 1 80 ? 9.743 1.062 -9.628 1.00 89.88 80 LEU A O 1
ATOM 644 N N . PRO A 1 81 ? 11.392 -0.118 -10.620 1.00 86.19 81 PRO A N 1
ATOM 645 C CA . PRO A 1 81 ? 11.327 -1.230 -9.683 1.00 86.19 81 PRO A CA 1
ATOM 646 C C . PRO A 1 81 ? 11.834 -0.801 -8.303 1.00 86.19 81 PRO A C 1
ATOM 648 O O . PRO A 1 81 ? 12.891 -0.186 -8.181 1.00 86.19 81 PRO A O 1
ATOM 651 N N . SER A 1 82 ? 11.093 -1.156 -7.254 1.00 86.12 82 SER A N 1
ATOM 652 C CA . SER A 1 82 ? 11.512 -0.951 -5.869 1.00 86.12 82 SER A CA 1
ATOM 653 C C . SER A 1 82 ? 10.831 -1.953 -4.925 1.00 86.12 82 SER A C 1
ATOM 655 O O . SER A 1 82 ? 9.676 -2.314 -5.168 1.00 86.12 82 SER A O 1
ATOM 657 N N . PRO A 1 83 ? 11.483 -2.385 -3.824 1.00 83.88 83 PRO A N 1
ATOM 658 C CA . PRO A 1 83 ? 10.890 -3.313 -2.857 1.00 83.88 83 PRO A CA 1
ATOM 659 C C . PRO A 1 83 ? 9.698 -2.755 -2.062 1.00 83.88 83 PRO A C 1
ATOM 661 O O . PRO A 1 83 ? 9.066 -3.515 -1.327 1.00 83.88 83 PRO A O 1
ATOM 664 N N . TRP A 1 84 ? 9.420 -1.453 -2.169 1.00 88.19 84 TRP A N 1
ATOM 665 C CA . TRP A 1 84 ? 8.278 -0.786 -1.536 1.00 88.19 84 TRP A CA 1
ATOM 666 C C . TRP A 1 84 ? 7.111 -0.513 -2.494 1.00 88.19 84 TRP A C 1
ATOM 668 O O . TRP A 1 84 ? 6.148 0.126 -2.092 1.00 88.19 84 TRP A O 1
ATOM 678 N N . ASN A 1 85 ? 7.180 -0.958 -3.752 1.00 93.12 85 ASN A N 1
ATOM 679 C CA . ASN A 1 85 ? 6.054 -0.821 -4.675 1.00 93.12 85 ASN A CA 1
ATOM 680 C C . ASN A 1 85 ? 4.984 -1.872 -4.343 1.00 93.12 85 ASN A C 1
ATOM 682 O O . ASN A 1 85 ? 5.302 -3.060 -4.260 1.00 93.12 85 ASN A O 1
ATOM 686 N N . PHE A 1 86 ? 3.726 -1.460 -4.191 1.00 95.12 86 PHE A N 1
ATOM 687 C CA . PHE A 1 86 ? 2.617 -2.372 -3.906 1.00 95.12 86 PHE A CA 1
ATOM 688 C C . PHE A 1 86 ? 1.269 -1.819 -4.377 1.00 95.12 86 PHE A C 1
ATOM 690 O O . PHE A 1 86 ? 1.096 -0.618 -4.590 1.00 95.12 86 PHE A O 1
ATOM 697 N N . ILE A 1 87 ? 0.305 -2.729 -4.494 1.00 96.62 87 ILE A N 1
ATOM 698 C CA . ILE A 1 87 ? -1.122 -2.439 -4.625 1.00 96.62 87 ILE A CA 1
ATOM 699 C C . ILE A 1 87 ? -1.801 -3.088 -3.418 1.00 96.62 87 ILE A C 1
ATOM 701 O O . ILE A 1 87 ? -1.498 -4.238 -3.109 1.00 96.62 87 ILE A O 1
ATOM 705 N N . LEU A 1 88 ? -2.653 -2.350 -2.711 1.00 96.69 88 LEU A N 1
ATOM 706 C CA . LEU A 1 88 ? -3.523 -2.849 -1.648 1.00 96.69 88 LEU A CA 1
ATOM 707 C C . LEU A 1 88 ? -4.931 -3.033 -2.194 1.00 96.69 88 LEU A C 1
ATOM 709 O O . LEU A 1 88 ? -5.482 -2.130 -2.828 1.00 96.69 88 LEU A O 1
ATOM 713 N N . GLU A 1 89 ? -5.520 -4.178 -1.884 1.00 95.75 89 GLU A N 1
ATOM 714 C CA . GLU A 1 89 ? -6.853 -4.563 -2.326 1.00 95.75 89 GLU A CA 1
ATOM 715 C C . GLU A 1 89 ? -7.739 -4.897 -1.124 1.00 95.75 89 GLU A C 1
ATOM 717 O O . GLU A 1 89 ? -7.269 -5.436 -0.118 1.00 95.75 89 GLU A O 1
ATOM 722 N N . SER A 1 90 ? -9.030 -4.575 -1.230 1.00 91.88 90 SER A N 1
ATOM 723 C CA . SER A 1 90 ? -10.048 -5.067 -0.299 1.00 91.88 90 SER A CA 1
ATOM 724 C C . SER A 1 90 ? -10.538 -6.459 -0.696 1.00 91.88 90 SER A C 1
ATOM 726 O O . SER A 1 90 ? -10.200 -6.993 -1.759 1.00 91.88 90 SER A O 1
ATOM 728 N N . SER A 1 91 ? -11.414 -7.035 0.131 1.00 83.25 91 SER A N 1
ATOM 729 C CA . SER A 1 91 ? -12.187 -8.214 -0.257 1.00 83.25 91 SER A CA 1
ATOM 730 C C . SER A 1 91 ? -12.896 -7.959 -1.598 1.00 83.25 91 SER A C 1
ATOM 732 O O . SER A 1 91 ? -13.576 -6.950 -1.781 1.00 83.25 91 SER A O 1
ATOM 734 N N . GLY A 1 92 ? -12.664 -8.849 -2.570 1.00 83.38 92 GLY A N 1
ATOM 735 C CA . GLY A 1 92 ? -13.187 -8.722 -3.936 1.00 83.38 92 GLY A CA 1
ATOM 736 C C . GLY A 1 92 ? -12.223 -8.135 -4.976 1.00 83.38 92 GLY A C 1
ATOM 737 O O . GLY A 1 92 ? -12.674 -7.840 -6.079 1.00 83.38 92 GLY A O 1
ATOM 738 N N . ASN A 1 93 ? -10.925 -7.998 -4.667 1.00 84.62 93 ASN A N 1
ATOM 739 C CA . ASN A 1 93 ? -9.881 -7.506 -5.588 1.00 84.62 93 ASN A CA 1
ATOM 740 C C . ASN A 1 93 ? -10.151 -6.080 -6.101 1.00 84.62 93 ASN A C 1
ATOM 742 O O . ASN A 1 93 ? -9.874 -5.742 -7.252 1.00 84.62 93 ASN A O 1
ATOM 746 N N . VAL A 1 94 ? -10.745 -5.240 -5.250 1.00 90.94 94 VAL A N 1
ATOM 747 C CA . VAL A 1 94 ? -10.932 -3.818 -5.543 1.00 90.94 94 VAL A CA 1
ATOM 748 C C . VAL A 1 94 ? -9.717 -3.069 -5.013 1.00 90.94 94 VAL A C 1
ATOM 750 O O . VAL A 1 94 ? -9.407 -3.152 -3.825 1.00 90.94 94 VAL A O 1
ATOM 753 N N . MET A 1 95 ? -9.029 -2.337 -5.891 1.00 94.50 95 MET A N 1
ATOM 754 C CA . MET A 1 95 ? -7.859 -1.546 -5.515 1.00 94.50 95 MET A CA 1
ATOM 755 C C . MET A 1 95 ? -8.258 -0.416 -4.559 1.00 94.50 95 MET A C 1
ATOM 757 O O . MET A 1 95 ? -9.010 0.493 -4.922 1.00 94.50 95 MET A O 1
ATOM 761 N N . ALA A 1 96 ? -7.720 -0.484 -3.344 1.00 96.50 96 ALA A N 1
ATOM 762 C CA . ALA A 1 96 ? -7.874 0.526 -2.305 1.00 96.50 96 ALA A CA 1
ATOM 763 C C . ALA A 1 96 ? -6.724 1.543 -2.332 1.00 96.50 96 ALA A C 1
ATOM 765 O O . ALA A 1 96 ? -6.930 2.722 -2.055 1.00 96.50 96 ALA A O 1
ATOM 766 N N . MET A 1 97 ? -5.504 1.102 -2.653 1.00 97.12 97 MET A N 1
ATOM 767 C CA . MET A 1 97 ? -4.335 1.978 -2.738 1.00 97.12 97 MET A CA 1
ATOM 768 C C . MET A 1 97 ? -3.264 1.408 -3.664 1.00 97.12 97 MET A C 1
ATOM 770 O O . MET A 1 97 ? -3.031 0.205 -3.701 1.00 97.12 97 MET A O 1
ATOM 774 N N . LEU A 1 98 ? -2.566 2.291 -4.366 1.00 96.69 98 LEU A N 1
ATOM 775 C CA . LEU A 1 98 ? -1.380 2.005 -5.155 1.00 96.69 98 LEU A CA 1
ATOM 776 C C . LEU A 1 98 ? -0.264 2.933 -4.698 1.00 96.69 98 LEU A C 1
ATOM 778 O O . LEU A 1 98 ? -0.445 4.149 -4.600 1.00 96.69 98 LEU A O 1
ATOM 782 N N . PHE A 1 99 ? 0.908 2.358 -4.457 1.00 97.12 99 PHE A N 1
ATOM 783 C CA . PHE A 1 99 ? 2.092 3.117 -4.091 1.00 97.12 99 PHE A CA 1
ATOM 784 C C . PHE A 1 99 ? 3.330 2.601 -4.813 1.00 97.12 99 PHE A C 1
ATOM 786 O O . PHE A 1 99 ? 3.555 1.393 -4.911 1.00 97.12 99 PHE A O 1
ATOM 793 N N . GLY A 1 100 ? 4.167 3.522 -5.288 1.00 95.19 100 GLY A N 1
ATOM 794 C CA . GLY A 1 100 ? 5.472 3.151 -5.815 1.00 95.19 100 GLY A CA 1
ATOM 795 C C . GLY A 1 100 ? 6.271 4.287 -6.436 1.00 95.19 100 GLY A C 1
ATOM 796 O O . GLY A 1 100 ? 5.840 5.438 -6.504 1.00 95.19 100 GLY A O 1
ATOM 797 N N . SER A 1 101 ? 7.479 3.951 -6.876 1.00 92.69 101 SER A N 1
ATOM 798 C CA . SER A 1 101 ? 8.457 4.914 -7.383 1.00 92.69 101 SER A CA 1
ATOM 799 C C . SER A 1 101 ? 8.183 5.380 -8.817 1.00 92.69 101 SER A C 1
ATOM 801 O O . SER A 1 101 ? 7.915 4.584 -9.722 1.00 92.69 101 SER A O 1
ATOM 803 N N . THR A 1 102 ? 8.333 6.687 -9.036 1.00 93.88 102 THR A N 1
ATOM 804 C CA . THR A 1 102 ? 8.319 7.304 -10.374 1.00 93.88 102 THR A CA 1
ATOM 805 C C . THR A 1 102 ? 9.743 7.466 -10.911 1.00 93.88 102 THR A C 1
ATOM 807 O O . THR A 1 102 ? 10.707 7.315 -10.162 1.00 93.88 102 THR A O 1
ATOM 810 N N . ARG A 1 103 ? 9.911 7.825 -12.192 1.00 91.44 103 ARG A N 1
ATOM 811 C CA . ARG A 1 103 ? 11.233 8.146 -12.769 1.00 91.44 103 ARG A CA 1
ATOM 812 C C . ARG A 1 103 ? 11.914 9.354 -12.128 1.00 91.44 103 ARG A C 1
ATOM 814 O O . ARG A 1 103 ? 13.125 9.510 -12.268 1.00 91.44 103 ARG A O 1
ATOM 821 N N . ARG A 1 104 ? 11.154 10.245 -11.484 1.00 91.31 104 ARG A N 1
ATOM 822 C CA . ARG A 1 104 ? 11.710 11.451 -10.865 1.00 91.31 104 ARG A CA 1
ATOM 823 C C . ARG A 1 104 ? 12.271 11.125 -9.477 1.00 91.31 104 ARG A C 1
ATOM 825 O O . ARG A 1 104 ? 11.610 10.431 -8.704 1.00 91.31 104 ARG A O 1
ATOM 832 N N . PRO A 1 105 ? 13.459 11.650 -9.132 1.00 87.19 105 PRO A N 1
ATOM 833 C CA . PRO A 1 105 ? 14.074 11.383 -7.839 1.00 87.19 105 PRO A CA 1
ATOM 834 C C . PRO A 1 105 ? 13.199 11.929 -6.710 1.00 87.19 105 PRO A C 1
ATOM 836 O O . PRO A 1 105 ? 12.659 13.028 -6.821 1.00 87.19 105 PRO A O 1
ATOM 839 N N . ASN A 1 106 ? 13.093 11.167 -5.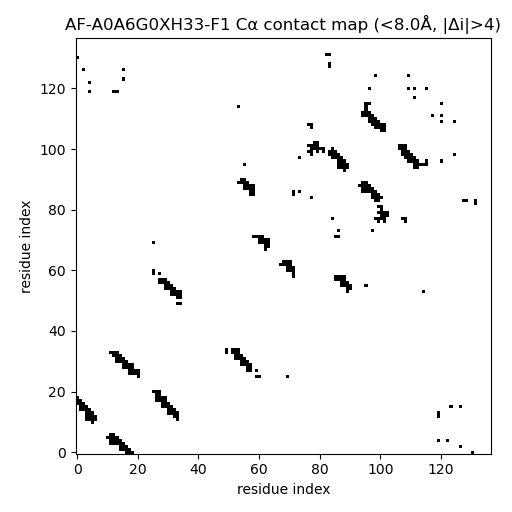620 1.00 86.44 106 ASN A N 1
ATOM 840 C CA . ASN A 1 106 ? 12.329 11.523 -4.418 1.00 86.44 106 ASN A CA 1
ATOM 841 C C . ASN A 1 106 ? 10.832 11.782 -4.670 1.00 86.44 106 ASN A C 1
ATOM 843 O O . ASN A 1 106 ? 10.192 12.500 -3.905 1.00 86.44 106 ASN A O 1
ATOM 847 N N . ILE A 1 107 ? 10.270 11.215 -5.742 1.00 92.31 107 ILE A N 1
ATOM 848 C CA . ILE A 1 107 ? 8.849 11.335 -6.073 1.00 92.31 107 ILE A CA 1
ATOM 849 C C . ILE A 1 107 ? 8.245 9.943 -6.235 1.00 92.31 107 ILE A C 1
ATOM 851 O O . ILE A 1 107 ? 8.694 9.134 -7.054 1.00 92.31 107 ILE A O 1
ATOM 855 N N . CYS A 1 108 ? 7.175 9.704 -5.485 1.00 93.94 108 CYS A N 1
ATOM 856 C CA . CYS A 1 108 ? 6.386 8.481 -5.535 1.00 93.94 108 CYS A CA 1
ATOM 857 C C . CYS A 1 108 ? 4.962 8.792 -6.002 1.00 93.94 108 CYS A C 1
ATOM 859 O O . CYS A 1 108 ? 4.432 9.872 -5.733 1.00 93.94 108 CYS A O 1
ATOM 861 N N . ALA A 1 109 ? 4.351 7.838 -6.696 1.00 96.50 109 ALA A N 1
ATOM 862 C CA . ALA A 1 109 ? 2.919 7.830 -6.937 1.00 96.50 109 ALA A CA 1
ATOM 863 C C . ALA A 1 109 ? 2.219 7.266 -5.698 1.00 96.50 109 ALA A C 1
ATOM 865 O O . ALA A 1 109 ? 2.669 6.267 -5.133 1.00 96.50 109 ALA A O 1
ATOM 866 N N . LEU A 1 110 ? 1.138 7.923 -5.285 1.00 97.50 110 LEU A N 1
ATOM 867 C CA . LEU A 1 110 ? 0.260 7.483 -4.212 1.00 97.50 110 LEU A CA 1
ATOM 868 C C . LEU A 1 110 ? -1.179 7.739 -4.649 1.00 97.50 110 LEU A C 1
ATOM 870 O O . LEU A 1 110 ? -1.666 8.866 -4.562 1.00 97.50 110 LEU A O 1
ATOM 874 N N . ASP A 1 111 ? -1.833 6.686 -5.117 1.00 97.69 111 ASP A N 1
ATOM 875 C CA . ASP A 1 111 ? -3.251 6.705 -5.453 1.00 97.69 111 ASP A CA 1
ATOM 876 C C . ASP A 1 111 ? -3.995 5.925 -4.372 1.00 97.69 111 ASP A C 1
ATOM 878 O O . ASP A 1 111 ? -3.533 4.873 -3.937 1.00 97.69 111 ASP A O 1
ATOM 882 N N . PHE A 1 112 ? -5.130 6.432 -3.904 1.00 97.44 112 PHE A N 1
ATOM 883 C CA . PHE A 1 112 ? -5.963 5.736 -2.929 1.00 97.44 112 PHE A CA 1
ATOM 884 C C . PHE A 1 112 ? -7.435 6.029 -3.192 1.00 97.44 112 PHE A C 1
ATOM 886 O O . PHE A 1 112 ? -7.795 7.039 -3.801 1.00 97.44 112 PHE A O 1
ATOM 893 N N . SER A 1 113 ? -8.283 5.121 -2.742 1.00 95.38 113 SER A N 1
ATOM 894 C CA . SER A 1 113 ? -9.728 5.180 -2.884 1.00 95.38 113 SER A CA 1
ATOM 895 C C . SER A 1 113 ? -10.391 4.809 -1.555 1.00 95.38 113 SER A C 1
ATOM 897 O O . SER A 1 113 ? -9.726 4.484 -0.566 1.00 95.38 113 SER A O 1
ATOM 899 N N . TYR A 1 114 ? -11.722 4.892 -1.514 1.00 92.50 114 TYR A N 1
ATOM 900 C CA . TYR A 1 114 ? -12.485 4.375 -0.382 1.00 92.50 114 TYR A CA 1
ATOM 901 C C . TYR A 1 114 ? -12.077 2.914 -0.105 1.00 92.50 114 TYR A C 1
ATOM 903 O O . TYR A 1 114 ? -11.998 2.134 -1.055 1.00 92.50 114 TYR A O 1
ATOM 911 N N . PRO A 1 115 ? -11.828 2.519 1.158 1.00 92.88 115 PRO A N 1
ATOM 912 C CA . PRO A 1 115 ? -12.187 3.212 2.403 1.00 92.88 115 PRO A CA 1
ATOM 913 C C . PRO A 1 115 ? -11.062 4.019 3.065 1.00 92.88 115 PRO A C 1
ATOM 915 O O . PRO A 1 115 ? -11.211 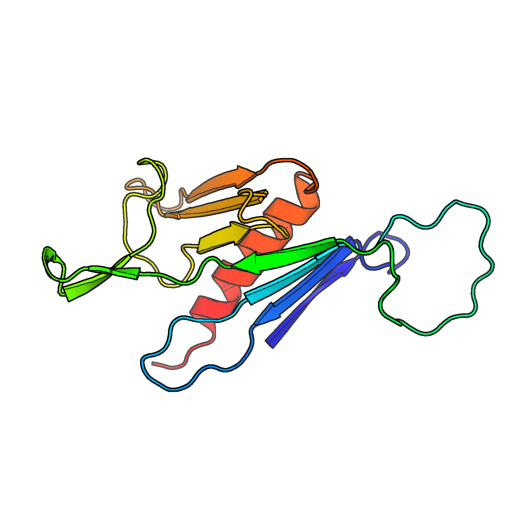4.443 4.209 1.00 92.88 115 PRO A O 1
ATOM 918 N N . LEU A 1 116 ? -9.936 4.243 2.386 1.00 95.75 116 LEU A N 1
ATOM 919 C CA . LEU A 1 116 ? -8.798 4.938 2.981 1.00 95.75 116 LEU A CA 1
ATOM 920 C C . LEU A 1 116 ? -9.000 6.456 3.015 1.00 95.75 116 LEU A C 1
ATOM 922 O O . LEU A 1 116 ? -9.362 7.090 2.024 1.00 95.75 116 LEU A O 1
ATOM 926 N N . SER A 1 117 ? -8.671 7.057 4.156 1.00 96.00 117 SER A N 1
ATOM 927 C CA . SER A 1 117 ? -8.414 8.494 4.253 1.00 96.00 117 SER A CA 1
ATOM 928 C C . SER A 1 117 ? -6.999 8.836 3.760 1.00 96.00 117 SER A C 1
ATOM 930 O O . SER A 1 117 ? -6.102 7.984 3.806 1.00 96.00 117 SER A O 1
ATOM 932 N N . PRO A 1 118 ? -6.739 10.101 3.371 1.00 97.62 118 PRO A N 1
ATOM 933 C CA . PRO A 1 118 ? -5.396 10.534 2.986 1.00 97.62 118 PRO A CA 1
ATOM 934 C C . PRO A 1 118 ? -4.342 10.280 4.0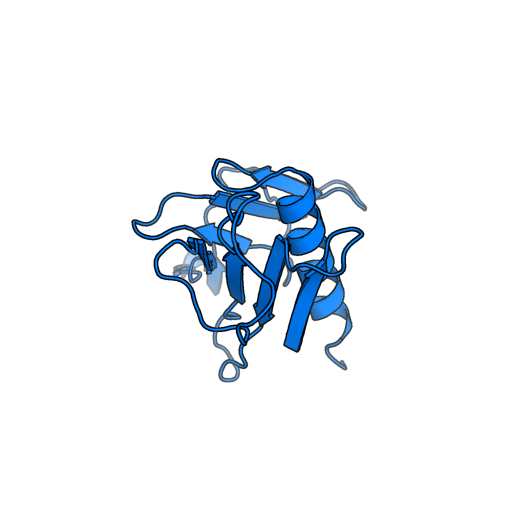76 1.00 97.62 118 PRO A C 1
ATOM 936 O O . PRO A 1 118 ? -3.212 9.909 3.768 1.00 97.62 118 PRO A O 1
ATOM 939 N N . LEU A 1 119 ? -4.713 10.447 5.353 1.00 96.88 119 LEU A N 1
ATOM 940 C CA . LEU A 1 119 ? -3.812 10.231 6.487 1.00 96.88 119 LEU A CA 1
ATOM 941 C C . LEU A 1 119 ? -3.431 8.752 6.632 1.00 96.88 119 LEU A C 1
ATOM 943 O O . LEU A 1 119 ? -2.251 8.437 6.780 1.00 96.88 119 LEU A O 1
ATOM 947 N N . GLN A 1 120 ? -4.413 7.850 6.548 1.00 97.50 120 GLN A N 1
ATOM 948 C CA . GLN A 1 120 ? -4.168 6.406 6.586 1.00 97.50 120 GLN A CA 1
ATOM 949 C C . GLN A 1 120 ? -3.294 5.976 5.404 1.00 97.50 120 GLN A C 1
ATOM 951 O O . GLN A 1 120 ? -2.274 5.325 5.614 1.00 97.50 120 GLN A O 1
ATOM 956 N N . ALA A 1 121 ? -3.633 6.397 4.180 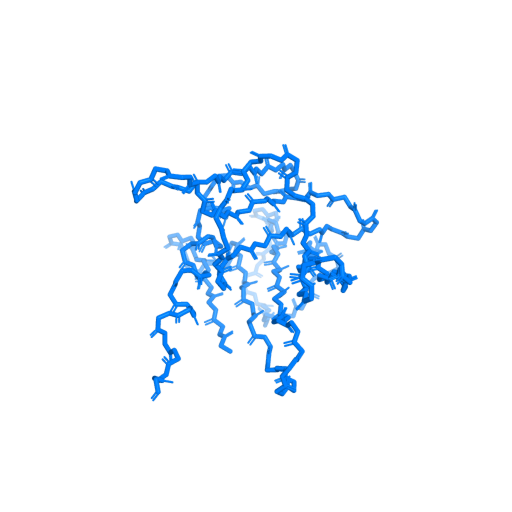1.00 97.88 121 ALA A N 1
ATOM 957 C CA . ALA A 1 121 ? -2.857 6.074 2.982 1.00 97.88 121 ALA A CA 1
ATOM 958 C C . ALA A 1 121 ? -1.398 6.551 3.096 1.00 97.88 121 ALA A C 1
ATOM 960 O O . ALA A 1 121 ? -0.462 5.807 2.796 1.00 97.88 121 ALA A O 1
ATOM 961 N N . PHE A 1 122 ? -1.182 7.770 3.593 1.00 97.94 122 PHE A N 1
ATOM 962 C CA . PHE A 1 122 ? 0.162 8.308 3.776 1.00 97.94 122 PHE A CA 1
ATOM 963 C C . PHE A 1 122 ? 0.964 7.546 4.841 1.00 97.94 122 PHE A C 1
ATOM 965 O O . PHE A 1 122 ? 2.119 7.195 4.603 1.00 97.94 122 PHE A O 1
ATOM 972 N N . ALA A 1 123 ? 0.359 7.220 5.987 1.00 97.69 123 ALA A N 1
ATOM 973 C CA . ALA A 1 123 ? 1.017 6.437 7.036 1.00 97.69 123 ALA A CA 1
ATOM 974 C C . ALA A 1 123 ? 1.411 5.031 6.552 1.00 97.69 123 ALA A C 1
ATOM 976 O O . ALA A 1 123 ? 2.514 4.552 6.829 1.00 97.69 123 ALA A O 1
ATOM 977 N N . ILE A 1 124 ? 0.537 4.391 5.770 1.00 97.31 124 ILE A N 1
ATOM 978 C CA . ILE A 1 124 ? 0.815 3.105 5.129 1.00 97.31 124 ILE A CA 1
ATOM 979 C C . ILE A 1 124 ? 2.031 3.231 4.198 1.00 97.31 124 ILE A C 1
ATOM 981 O O . ILE A 1 124 ? 2.957 2.424 4.304 1.00 97.31 124 ILE A O 1
ATOM 985 N N . ALA A 1 125 ? 2.080 4.259 3.344 1.00 96.56 125 ALA A N 1
ATOM 986 C CA . ALA A 1 125 ? 3.209 4.500 2.444 1.00 96.56 125 ALA A CA 1
ATOM 987 C C . ALA A 1 125 ? 4.539 4.683 3.201 1.00 96.56 125 ALA A C 1
ATOM 989 O O . ALA A 1 125 ? 5.537 4.054 2.845 1.00 96.56 125 ALA A O 1
ATOM 990 N N . LEU A 1 126 ? 4.545 5.468 4.286 1.00 95.69 126 LEU A N 1
ATOM 991 C CA . LEU A 1 126 ? 5.728 5.658 5.136 1.00 95.69 126 LEU A CA 1
ATOM 992 C C . LEU A 1 126 ? 6.211 4.345 5.766 1.00 95.69 126 LEU A C 1
ATOM 994 O O . LEU A 1 126 ? 7.408 4.052 5.781 1.00 95.69 126 LEU A O 1
ATOM 998 N N . SER A 1 127 ? 5.285 3.512 6.248 1.00 95.25 127 SER A N 1
ATOM 999 C CA . SER A 1 127 ? 5.647 2.215 6.826 1.00 95.25 127 SER A CA 1
ATOM 1000 C C . SER A 1 127 ? 6.352 1.311 5.804 1.00 95.25 127 SER A C 1
ATOM 1002 O O . SER A 1 127 ? 7.302 0.600 6.144 1.00 95.25 127 SER A O 1
ATOM 1004 N N . ALA A 1 128 ? 5.943 1.367 4.532 1.00 92.06 128 ALA A N 1
ATOM 1005 C CA . ALA A 1 128 ? 6.548 0.575 3.467 1.00 92.06 128 ALA A CA 1
ATOM 1006 C C . ALA A 1 128 ? 7.963 1.057 3.144 1.00 92.06 128 ALA A C 1
ATOM 1008 O O . ALA A 1 128 ? 8.859 0.233 2.921 1.00 92.06 128 ALA A O 1
ATOM 1009 N N . THR A 1 129 ? 8.187 2.376 3.176 1.00 88.56 129 THR A N 1
ATOM 1010 C CA . THR A 1 129 ? 9.514 2.945 2.938 1.00 88.56 129 THR A CA 1
ATOM 1011 C C . THR A 1 129 ? 10.509 2.585 4.040 1.00 88.56 129 THR A C 1
ATOM 1013 O O . THR A 1 129 ? 11.636 2.194 3.735 1.00 88.56 129 THR A O 1
ATOM 1016 N N . GLU A 1 130 ? 10.078 2.607 5.303 1.00 87.69 130 GLU A N 1
ATOM 1017 C CA . GLU A 1 130 ? 10.905 2.229 6.459 1.00 87.69 130 GLU A CA 1
ATOM 1018 C C . GLU A 1 130 ? 11.235 0.730 6.473 1.00 87.69 130 GLU A C 1
ATOM 1020 O O . GLU A 1 130 ? 12.381 0.319 6.667 1.00 87.69 130 GLU A O 1
ATOM 1025 N N . THR A 1 131 ? 10.250 -0.123 6.178 1.00 81.81 131 THR A N 1
ATOM 1026 C CA . THR A 1 131 ? 10.435 -1.587 6.182 1.00 81.81 131 THR A CA 1
ATOM 1027 C C . THR A 1 131 ? 11.399 -2.073 5.086 1.00 81.81 131 THR A C 1
ATOM 1029 O O . THR A 1 131 ? 11.868 -3.218 5.106 1.00 81.81 131 THR A O 1
ATOM 1032 N N . CYS A 1 132 ? 11.685 -1.245 4.080 1.00 68.38 132 CYS A N 1
ATOM 1033 C CA . CYS A 1 132 ? 12.709 -1.540 3.083 1.00 68.38 132 CYS A CA 1
ATOM 1034 C C . CYS A 1 132 ? 14.123 -1.197 3.577 1.00 68.38 132 CYS A C 1
ATOM 1036 O O . CYS A 1 132 ? 15.059 -1.922 3.248 1.00 68.38 132 CYS A O 1
ATOM 1038 N N . GLN A 1 133 ? 14.280 -0.133 4.370 1.00 60.41 133 GLN A N 1
ATOM 1039 C CA . GLN A 1 133 ? 15.582 0.322 4.875 1.00 60.41 133 GLN A CA 1
ATOM 1040 C C . GLN A 1 133 ? 16.138 -0.582 5.983 1.00 60.41 133 G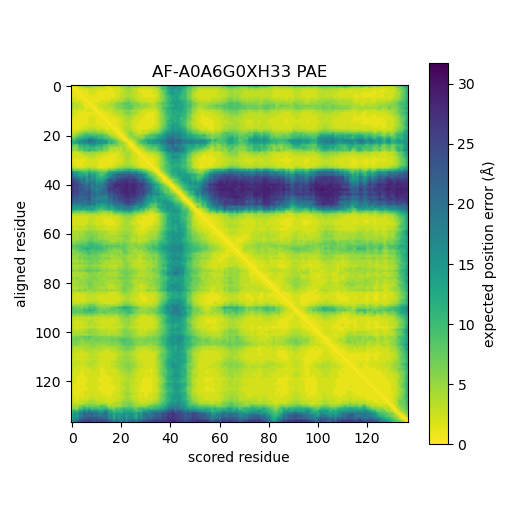LN A C 1
ATOM 1042 O O . GLN A 1 133 ? 17.347 -0.663 6.169 1.00 60.41 133 GLN A O 1
ATOM 1047 N N . SER A 1 134 ? 15.271 -1.306 6.695 1.00 54.44 134 SER A N 1
ATOM 1048 C CA . SER A 1 134 ? 15.653 -2.166 7.822 1.00 54.44 134 SER A CA 1
ATOM 1049 C C . SER A 1 134 ? 16.194 -3.551 7.438 1.00 54.44 134 SER A C 1
ATOM 1051 O O . SER A 1 134 ? 16.482 -4.356 8.326 1.00 54.44 134 SER A O 1
ATOM 1053 N N . ARG A 1 135 ? 16.350 -3.867 6.143 1.00 51.69 135 ARG A N 1
ATOM 1054 C CA . ARG A 1 135 ? 17.029 -5.101 5.716 1.00 51.69 135 ARG A CA 1
ATOM 1055 C C . ARG A 1 135 ? 18.547 -4.878 5.741 1.00 51.69 135 ARG A C 1
ATOM 1057 O O . ARG A 1 135 ? 19.019 -4.071 4.943 1.00 51.69 135 ARG A O 1
ATOM 1064 N N . PRO A 1 136 ? 19.315 -5.567 6.608 1.00 41.19 136 PRO A N 1
ATOM 1065 C CA . PRO A 1 136 ? 20.767 -5.533 6.506 1.00 41.19 136 PRO A CA 1
ATOM 1066 C C . PRO A 1 136 ? 21.189 -6.119 5.153 1.00 41.19 136 PRO A C 1
ATOM 1068 O O . PRO A 1 136 ? 20.611 -7.113 4.700 1.00 41.19 136 PRO A O 1
ATOM 1071 N N . VAL A 1 137 ? 22.146 -5.442 4.513 1.00 38.34 137 VAL A N 1
ATOM 1072 C CA . VAL A 1 137 ? 22.860 -5.898 3.308 1.00 38.34 137 VAL A CA 1
ATOM 1073 C C . VAL A 1 137 ? 23.619 -7.185 3.611 1.00 38.34 137 VAL A C 1
ATOM 1075 O O . VAL A 1 137 ? 24.207 -7.260 4.714 1.00 38.34 137 VAL A O 1
#

Radius of gyration: 16.23 Å; Cα contacts (8 Å, |Δi|>4): 216; chains: 1; bounding box: 44×30×49 Å

Mean predicted aligned error: 7.08 Å

Secondary structure (DSSP, 8-state):
-EEEEE-TTS-EEEEEEEE---TTSPPEEEEEE-----TT--S----PPPTT-EEEEEPPPEEETTTTEEE---TTS--S--TT-EEEEETTTEEEEEEEE-SSTT-EEEEE-TT--HHHHHHHHHHHHHHHHTS--

Foldseek 3Di:
DKDFDADPVRHTQKIKDWDDDPPPFQTKIKMKGDDDDDPPDDPDDDPDRDPPIWIKIWDGFDQDPVVRDGDDCPVLQADDDDSLFTFIATPPRHTAWGWYDDPDPPDMDIDGDPPDDPVRSVVNSVVSVVVRVPDDD

Sequence (137 aa):
MEFTLMDDKASPLAIIRYLPTKVSKPRLMEVTLPAQQSLTDHYDSTPEVHESDVHLVNQIPVWNESFNSYCLDFGGRVELPSPWNFILESSGNVMA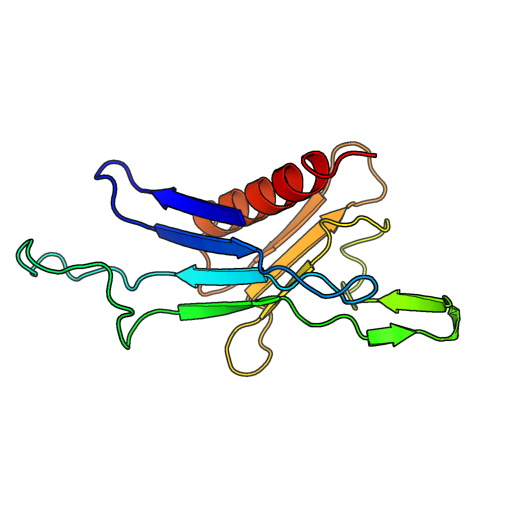MLFGSTRRPNICALDFSYPLSPLQAFAIALSATETCQSRPV

pLDDT: mean 85.16, std 15.05, range [38.34, 97.94]

InterPro domains:
  IPR000007 Tubby, C-terminal [PF01167] (13-130)
  IPR000007 Tubby, C-terminal [PR01573] (56-73)
  IPR000007 Tubby, C-terminal [PR01573] (74-90)
  IPR000007 Tubby, C-terminal [PR01573] 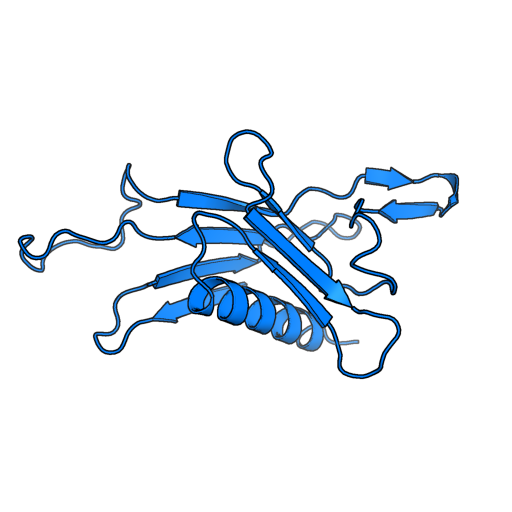(114-136)
  IPR025659 Tubby-like, C-terminal [G3DSA:3.20.90.10] (2-130)
  IPR025659 Tubby-like, C-terminal [SSF54518] (12-128)